Protein AF-A0A822GA31-F1 (afdb_monomer_lite)

Radius of gyration: 14.76 Å; chains: 1; bounding box: 33×26×40 Å

Structure (mmCIF, N/CA/C/O backbone):
data_AF-A0A822GA31-F1
#
_entry.id   AF-A0A822GA31-F1
#
loop_
_atom_site.group_PDB
_atom_site.id
_atom_site.type_symbol
_atom_site.label_atom_id
_atom_site.label_alt_id
_atom_site.label_comp_id
_atom_site.label_asym_id
_atom_site.label_entity_id
_atom_site.label_seq_id
_atom_site.pdbx_PDB_ins_code
_atom_site.Cartn_x
_atom_site.Cartn_y
_atom_site.Cartn_z
_atom_site.occupancy
_atom_site.B_iso_or_equiv
_atom_site.auth_seq_id
_atom_site.auth_comp_id
_atom_site.auth_asym_id
_atom_site.auth_atom_id
_atom_site.pdbx_PDB_model_num
ATOM 1 N N . HIS A 1 1 ? -13.626 19.401 -14.520 1.00 39.59 1 HIS A N 1
ATOM 2 C CA . HIS A 1 1 ? -12.170 19.291 -14.748 1.00 39.59 1 HIS A CA 1
ATOM 3 C C . HIS A 1 1 ? -11.747 17.832 -14.589 1.00 39.59 1 HIS A C 1
ATOM 5 O O . HIS A 1 1 ? -11.598 17.379 -13.466 1.00 39.59 1 HIS A O 1
ATOM 11 N N . HIS A 1 2 ? -11.629 17.074 -15.683 1.00 40.34 2 HIS A N 1
ATOM 12 C CA . HIS A 1 2 ? -11.146 15.684 -15.672 1.00 40.34 2 HIS A CA 1
ATOM 13 C C . HIS A 1 2 ? -9.821 15.631 -16.441 1.00 40.34 2 HIS A C 1
ATOM 15 O O . HIS A 1 2 ? -9.794 15.875 -17.646 1.00 40.34 2 HIS A O 1
ATOM 21 N N . LEU A 1 3 ? -8.720 15.350 -15.744 1.00 45.72 3 LEU A N 1
ATOM 22 C CA . LEU A 1 3 ? -7.402 15.159 -16.352 1.00 45.72 3 LEU A CA 1
ATOM 23 C C . LEU A 1 3 ? -7.286 13.713 -16.845 1.00 45.72 3 LEU A C 1
ATOM 25 O O . LEU A 1 3 ? -6.990 12.802 -16.079 1.00 45.72 3 LEU A O 1
ATOM 29 N N . ARG A 1 4 ? -7.535 13.501 -18.141 1.00 44.59 4 ARG A N 1
ATOM 30 C CA . ARG A 1 4 ? -7.270 12.230 -18.825 1.00 44.59 4 ARG A CA 1
ATOM 31 C C . ARG A 1 4 ? -5.842 12.261 -19.371 1.00 44.59 4 ARG A C 1
ATOM 33 O O . ARG A 1 4 ? -5.589 12.895 -20.392 1.00 44.59 4 ARG A O 1
ATOM 40 N N . ILE A 1 5 ? -4.915 11.579 -18.705 1.00 56.34 5 ILE A N 1
ATOM 41 C CA . ILE A 1 5 ? -3.545 11.417 -19.203 1.00 56.34 5 ILE A CA 1
ATOM 42 C C . ILE A 1 5 ? -3.538 10.247 -20.196 1.00 56.34 5 ILE A C 1
ATOM 44 O O . ILE A 1 5 ? -3.693 9.091 -19.815 1.00 56.34 5 ILE A O 1
ATOM 48 N N . GLN A 1 6 ? -3.407 10.562 -21.485 1.00 52.19 6 GLN A N 1
ATOM 49 C CA . GLN A 1 6 ? -3.182 9.592 -22.559 1.00 52.19 6 GLN A CA 1
ATOM 50 C C . GLN A 1 6 ? -1.678 9.547 -22.849 1.00 52.19 6 GLN A C 1
ATOM 52 O O . GLN A 1 6 ? -1.107 10.534 -23.309 1.00 52.19 6 GLN A O 1
ATOM 57 N N . PHE A 1 7 ? -1.027 8.420 -22.552 1.00 48.44 7 PHE A N 1
ATOM 58 C CA . PHE A 1 7 ? 0.384 8.216 -22.875 1.00 48.44 7 PHE A CA 1
ATOM 59 C C . PHE A 1 7 ? 0.520 7.746 -24.326 1.00 48.44 7 PHE A C 1
ATOM 61 O O . PHE A 1 7 ? -0.022 6.711 -24.710 1.00 48.44 7 PHE A O 1
ATOM 68 N N . TYR A 1 8 ? 1.233 8.540 -25.124 1.00 45.47 8 TYR A N 1
ATOM 69 C CA . TYR A 1 8 ? 1.529 8.282 -26.529 1.00 45.47 8 TYR A CA 1
ATOM 70 C C . TYR A 1 8 ? 2.302 6.969 -26.709 1.00 45.47 8 TYR A C 1
ATOM 72 O O . TYR A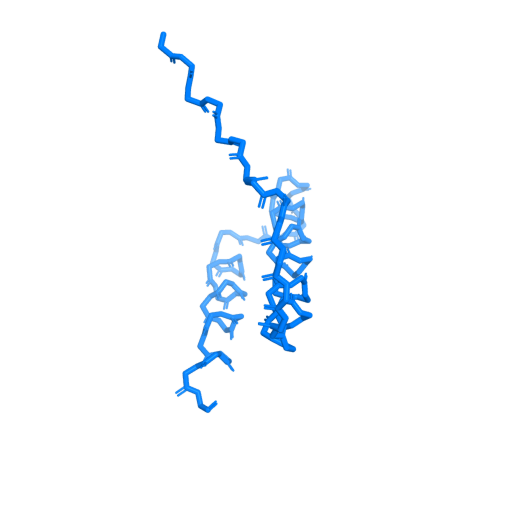 1 8 ? 3.389 6.784 -26.161 1.00 45.47 8 TYR A O 1
ATOM 80 N N . ALA A 1 9 ? 1.739 6.079 -27.526 1.00 53.16 9 ALA A N 1
ATOM 81 C CA . ALA A 1 9 ? 2.432 4.942 -28.106 1.00 53.16 9 ALA A CA 1
ATOM 82 C C . ALA A 1 9 ? 3.291 5.434 -29.279 1.00 53.16 9 ALA A C 1
ATOM 84 O O . ALA A 1 9 ? 2.763 5.925 -30.275 1.00 53.16 9 ALA A O 1
ATOM 85 N N . GLY A 1 10 ? 4.612 5.309 -29.173 1.00 45.00 10 GLY A N 1
ATOM 86 C CA . GLY A 1 10 ? 5.503 5.612 -30.286 1.00 45.00 10 GLY A CA 1
ATOM 87 C C . GLY A 1 10 ? 6.978 5.557 -29.914 1.00 45.00 10 GLY A C 1
ATOM 88 O O . GLY A 1 10 ? 7.449 6.377 -29.140 1.00 45.00 10 GLY A O 1
ATOM 89 N N . LEU A 1 11 ? 7.685 4.627 -30.563 1.00 46.12 11 LEU A N 1
ATOM 90 C CA . LEU A 1 11 ? 9.123 4.658 -30.851 1.00 46.12 11 LEU A CA 1
ATOM 91 C C . LEU A 1 11 ? 10.092 4.339 -29.696 1.00 46.12 11 LEU A C 1
ATOM 93 O O . LEU A 1 11 ? 10.572 5.214 -28.990 1.00 46.12 11 LEU A 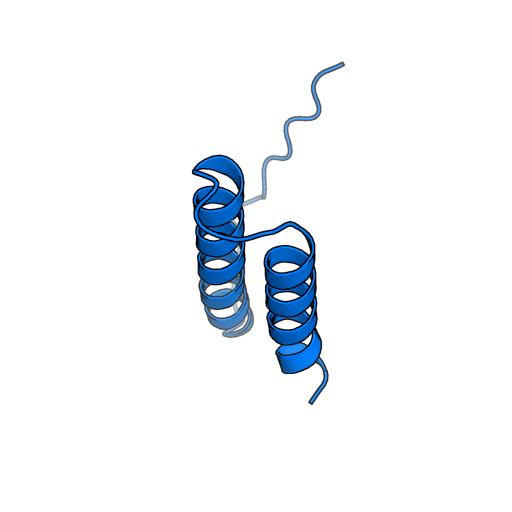O 1
ATOM 97 N N . GLY A 1 12 ? 10.480 3.058 -29.646 1.00 52.22 12 GLY A N 1
ATOM 98 C CA . GLY A 1 12 ? 11.887 2.651 -29.562 1.00 52.22 12 GLY A CA 1
ATOM 99 C C . GLY A 1 12 ? 12.609 2.806 -28.219 1.00 52.22 12 GLY A C 1
ATOM 100 O O . GLY A 1 12 ? 12.792 3.897 -27.705 1.00 52.22 12 GLY A O 1
ATOM 101 N N . VAL A 1 13 ? 13.144 1.676 -27.739 1.00 48.03 13 VAL A N 1
ATOM 102 C CA . VAL A 1 13 ? 14.133 1.499 -26.657 1.00 48.03 13 VAL A CA 1
ATOM 103 C C . VAL A 1 13 ? 13.772 2.037 -25.270 1.00 48.03 13 VAL A C 1
ATOM 105 O O . VAL A 1 13 ? 13.939 3.216 -24.980 1.00 48.03 13 VAL A O 1
ATOM 108 N N . ARG A 1 14 ? 13.479 1.114 -24.334 1.00 44.94 14 ARG A N 1
ATOM 109 C CA . ARG A 1 14 ? 14.191 1.035 -23.039 1.00 44.94 14 ARG A CA 1
ATOM 110 C C . ARG A 1 14 ? 13.717 -0.157 -22.182 1.00 44.94 14 ARG A C 1
ATOM 112 O O . ARG A 1 14 ? 12.552 -0.175 -2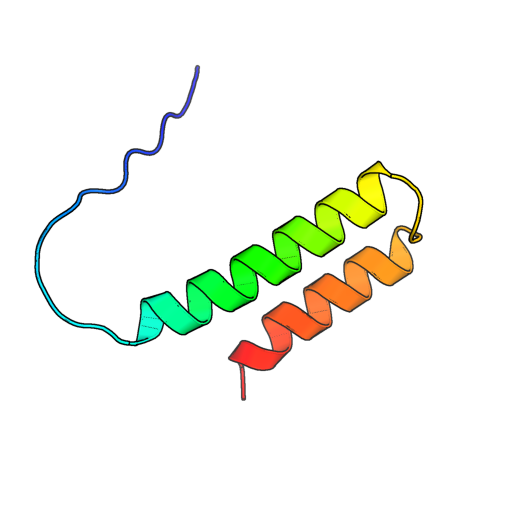1.788 1.00 44.94 14 ARG A O 1
ATOM 119 N N . PRO A 1 15 ? 14.610 -1.050 -21.708 1.00 46.59 15 PRO A N 1
ATOM 120 C CA . PRO A 1 15 ? 14.298 -2.060 -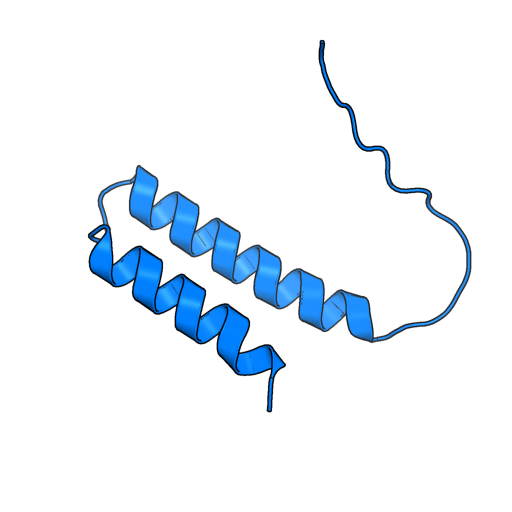20.676 1.00 46.59 15 PRO A CA 1
ATOM 121 C C . PRO A 1 15 ? 13.909 -1.460 -19.301 1.00 46.59 15 PRO A C 1
ATOM 123 O O . PRO A 1 15 ? 13.746 -2.170 -18.313 1.00 46.59 15 PRO A O 1
ATOM 126 N N . LYS A 1 16 ? 13.725 -0.135 -19.228 1.00 44.91 16 LYS A N 1
ATOM 127 C CA . LYS A 1 16 ? 13.269 0.621 -18.060 1.00 44.91 16 LYS A CA 1
ATOM 128 C C . LYS A 1 16 ? 11.783 0.372 -17.755 1.00 44.91 16 LYS A C 1
ATOM 130 O O . LYS A 1 16 ? 11.425 0.381 -16.586 1.00 44.91 16 LYS A O 1
ATOM 135 N N . GLN A 1 17 ? 10.956 0.067 -18.764 1.00 49.12 17 GLN A N 1
ATOM 136 C CA . GLN A 1 17 ? 9.510 -0.160 -18.594 1.00 49.12 17 GLN A CA 1
ATOM 137 C C . GLN A 1 17 ? 9.183 -1.445 -17.817 1.00 49.12 17 GLN A C 1
ATOM 139 O O . GLN A 1 17 ? 8.266 -1.441 -17.007 1.00 49.12 17 GLN A O 1
ATOM 144 N N . ALA A 1 18 ? 9.957 -2.524 -17.972 1.00 51.53 18 ALA A N 1
ATOM 145 C CA . ALA A 1 18 ? 9.714 -3.771 -17.237 1.00 51.53 18 ALA A CA 1
ATOM 146 C C . ALA A 1 18 ? 9.917 -3.610 -15.715 1.00 51.53 18 ALA A C 1
ATOM 148 O O . ALA A 1 18 ? 9.129 -4.127 -14.921 1.00 51.53 18 ALA A O 1
ATOM 149 N N . LYS A 1 19 ? 10.931 -2.829 -15.304 1.00 52.75 19 LYS A N 1
ATOM 150 C CA . LYS A 1 19 ? 11.146 -2.443 -13.897 1.00 52.75 19 LYS A CA 1
ATOM 151 C C . LYS A 1 19 ? 9.997 -1.575 -13.376 1.00 52.75 19 LYS A C 1
ATOM 153 O O . LYS A 1 19 ? 9.564 -1.774 -12.246 1.00 52.75 19 LYS A O 1
ATOM 158 N N . THR A 1 20 ? 9.476 -0.665 -14.201 1.00 62.16 20 THR A N 1
ATOM 159 C CA . THR A 1 20 ? 8.312 0.162 -13.852 1.00 62.16 20 THR A CA 1
ATOM 160 C C . THR A 1 20 ? 7.040 -0.677 -13.699 1.00 62.16 20 THR A C 1
ATOM 162 O O . THR A 1 20 ? 6.320 -0.484 -12.730 1.00 62.16 20 THR A O 1
ATOM 165 N N . ILE A 1 21 ? 6.803 -1.669 -14.569 1.00 73.69 21 ILE A N 1
ATOM 166 C CA . ILE A 1 21 ? 5.635 -2.567 -14.491 1.00 73.69 21 ILE A CA 1
ATOM 167 C C . ILE A 1 21 ? 5.676 -3.427 -13.222 1.00 73.69 21 ILE A C 1
ATOM 169 O O . ILE A 1 21 ? 4.663 -3.568 -12.543 1.00 73.69 21 ILE A O 1
ATOM 173 N N . ALA A 1 22 ? 6.833 -3.997 -12.873 1.00 78.81 22 ALA A N 1
ATOM 174 C CA . ALA A 1 22 ? 6.960 -4.820 -11.668 1.00 78.81 22 ALA A CA 1
ATOM 175 C C . ALA A 1 22 ? 6.732 -4.013 -10.377 1.00 78.81 22 ALA A C 1
ATOM 177 O O . ALA A 1 22 ? 6.198 -4.536 -9.399 1.00 78.81 22 ALA A O 1
ATOM 178 N N . ILE A 1 23 ? 7.134 -2.742 -10.382 1.00 80.81 23 ILE A N 1
ATOM 179 C CA . ILE A 1 23 ? 6.942 -1.830 -9.253 1.00 80.81 23 ILE A CA 1
ATOM 180 C C . ILE A 1 23 ? 5.492 -1.366 -9.182 1.00 80.81 23 ILE A C 1
ATOM 182 O O . ILE A 1 23 ? 4.916 -1.407 -8.100 1.00 80.81 23 ILE A O 1
ATOM 186 N N . GLN A 1 24 ? 4.881 -1.050 -10.324 1.00 81.81 24 GLN A N 1
ATOM 187 C CA . GLN A 1 24 ? 3.463 -0.720 -10.391 1.00 81.81 24 GLN A CA 1
ATOM 188 C C . GLN A 1 24 ? 2.603 -1.864 -9.845 1.00 81.81 24 GLN A C 1
ATOM 190 O O . GLN A 1 24 ? 1.824 -1.643 -8.933 1.00 81.81 24 GLN A O 1
ATOM 195 N N . ARG A 1 25 ? 2.853 -3.113 -10.267 1.00 86.50 25 ARG A N 1
ATOM 196 C CA . ARG A 1 25 ? 2.125 -4.283 -9.739 1.00 86.50 25 ARG A CA 1
ATOM 197 C C . ARG A 1 25 ? 2.266 -4.463 -8.226 1.00 86.50 25 ARG A C 1
ATOM 199 O O . ARG A 1 25 ? 1.349 -4.963 -7.583 1.00 86.50 25 ARG A O 1
ATOM 206 N N . ARG A 1 26 ? 3.424 -4.115 -7.654 1.00 86.75 26 ARG A N 1
ATOM 207 C CA . ARG A 1 26 ? 3.627 -4.164 -6.197 1.00 86.75 26 ARG A CA 1
ATOM 208 C C . ARG A 1 26 ? 2.840 -3.075 -5.482 1.00 86.75 26 ARG A C 1
ATOM 210 O O . ARG A 1 26 ? 2.280 -3.363 -4.433 1.00 86.75 26 ARG A O 1
ATOM 217 N N . ILE A 1 27 ? 2.800 -1.870 -6.046 1.00 85.81 27 ILE A N 1
ATOM 218 C CA . ILE A 1 27 ? 1.997 -0.761 -5.521 1.00 85.81 27 ILE A CA 1
ATOM 219 C C . ILE A 1 27 ? 0.510 -1.128 -5.587 1.00 85.81 27 ILE A C 1
ATOM 221 O O . ILE A 1 27 ? -0.145 -1.100 -4.555 1.00 85.81 27 ILE A O 1
ATOM 225 N N . ASP A 1 28 ? 0.025 -1.618 -6.732 1.00 88.94 28 ASP A N 1
ATOM 226 C CA . ASP A 1 28 ? -1.377 -2.027 -6.902 1.00 88.94 28 ASP A CA 1
ATOM 227 C C . ASP A 1 28 ? -1.783 -3.120 -5.891 1.00 88.94 28 ASP A C 1
ATOM 229 O O . ASP A 1 28 ? -2.883 -3.106 -5.343 1.00 88.94 28 ASP A O 1
ATOM 233 N N . ASN A 1 29 ? -0.884 -4.070 -5.597 1.00 91.62 29 ASN A N 1
ATOM 234 C CA . ASN A 1 29 ? -1.142 -5.103 -4.591 1.00 91.62 29 ASN A CA 1
ATOM 235 C C . ASN A 1 29 ? -1.184 -4.546 -3.160 1.00 91.62 29 ASN A C 1
ATOM 237 O O . ASN A 1 29 ? -2.002 -4.997 -2.359 1.00 91.62 29 ASN A O 1
ATOM 241 N N . LEU A 1 30 ? -0.309 -3.593 -2.829 1.00 90.62 30 LEU A N 1
ATOM 242 C CA . LEU A 1 30 ? -0.322 -2.924 -1.527 1.00 90.62 30 LEU A CA 1
ATOM 243 C C . LEU A 1 30 ? -1.594 -2.092 -1.352 1.00 90.62 30 LEU A C 1
ATOM 245 O O . LEU A 1 30 ? -2.206 -2.170 -0.290 1.00 90.62 30 LEU A O 1
ATOM 249 N N . ASP A 1 31 ? -2.014 -1.374 -2.395 1.00 89.56 31 ASP A N 1
ATOM 250 C CA . ASP A 1 31 ? -3.261 -0.605 -2.408 1.00 89.56 31 ASP A CA 1
ATOM 251 C C . ASP A 1 31 ? -4.450 -1.522 -2.143 1.00 89.56 31 ASP A C 1
ATOM 253 O O . ASP A 1 31 ? -5.235 -1.267 -1.232 1.00 89.56 31 ASP A O 1
ATOM 257 N N . GLN A 1 32 ? -4.550 -2.634 -2.877 1.00 91.19 32 GLN A N 1
ATOM 258 C CA . GLN A 1 32 ? -5.654 -3.572 -2.697 1.00 91.19 32 GLN A CA 1
ATOM 259 C C . GLN A 1 32 ? -5.687 -4.138 -1.270 1.00 91.19 32 GLN A C 1
ATOM 261 O O . GLN A 1 32 ? -6.733 -4.143 -0.634 1.00 91.19 32 GLN A O 1
ATOM 266 N N . ARG A 1 33 ? -4.535 -4.547 -0.723 1.00 91.25 33 ARG A N 1
ATOM 267 C CA . ARG A 1 33 ? -4.457 -5.081 0.647 1.00 91.25 33 ARG A CA 1
ATOM 268 C C . ARG A 1 33 ? -4.801 -4.042 1.711 1.00 91.25 33 ARG A C 1
ATOM 270 O O . ARG A 1 33 ? -5.335 -4.412 2.754 1.00 91.25 33 ARG A O 1
ATOM 277 N N . TYR A 1 34 ? -4.480 -2.775 1.469 1.00 92.00 34 TYR A N 1
ATOM 278 C CA . TYR A 1 34 ? -4.856 -1.679 2.352 1.00 92.00 34 TYR A CA 1
ATOM 279 C C . TYR A 1 34 ? -6.367 -1.410 2.298 1.00 92.00 34 TYR A C 1
ATOM 281 O O . TYR A 1 34 ? -7.002 -1.319 3.346 1.00 92.00 34 TYR A O 1
ATOM 289 N N . TYR A 1 35 ? -6.962 -1.367 1.100 1.00 90.19 35 TYR A N 1
ATOM 290 C CA . TYR A 1 35 ? -8.412 -1.208 0.929 1.00 90.19 35 TYR A CA 1
ATOM 291 C C . TYR A 1 35 ? -9.218 -2.388 1.482 1.00 90.19 35 TYR A C 1
ATOM 293 O O . TYR A 1 35 ? -10.276 -2.173 2.070 1.00 90.19 35 TYR A O 1
ATOM 301 N N . ASP A 1 36 ? -8.696 -3.608 1.360 1.00 94.81 36 ASP A N 1
ATOM 302 C CA . ASP A 1 36 ? -9.291 -4.815 1.944 1.00 94.81 36 ASP A CA 1
ATOM 303 C C . ASP A 1 36 ? -9.109 -4.882 3.476 1.00 94.81 36 ASP A C 1
ATOM 305 O O . ASP A 1 36 ? -9.606 -5.807 4.119 1.00 94.81 36 ASP A O 1
ATOM 309 N N . GLY A 1 37 ? -8.377 -3.936 4.082 1.00 92.44 37 GLY A N 1
ATOM 310 C CA . GLY A 1 37 ? -8.099 -3.908 5.522 1.00 92.44 37 GLY A CA 1
ATOM 311 C C . GLY A 1 37 ? -7.177 -5.033 6.006 1.00 92.44 37 GLY A C 1
ATOM 312 O O . GLY A 1 37 ? -7.105 -5.300 7.203 1.00 92.44 37 GLY A O 1
ATOM 313 N N . VAL A 1 38 ? -6.472 -5.704 5.089 1.00 95.06 38 VAL A N 1
ATOM 314 C CA . VAL A 1 38 ? -5.558 -6.825 5.378 1.00 95.06 38 VAL A CA 1
ATOM 315 C C . VAL A 1 38 ? -4.260 -6.340 6.025 1.00 95.06 38 VAL A C 1
ATOM 317 O O . VAL A 1 38 ? -3.602 -7.106 6.728 1.00 95.06 38 VAL A O 1
ATOM 320 N N . ILE A 1 39 ? -3.865 -5.094 5.760 1.00 92.19 39 ILE A N 1
ATOM 321 C CA . ILE A 1 39 ? -2.670 -4.460 6.327 1.00 92.19 39 ILE A CA 1
ATOM 322 C C . ILE A 1 39 ? -3.015 -3.091 6.905 1.00 92.19 39 ILE A C 1
ATOM 324 O O . ILE A 1 39 ? -3.890 -2.386 6.400 1.00 92.19 39 ILE A O 1
ATOM 328 N N . SER A 1 40 ? -2.296 -2.698 7.951 1.00 93.38 40 SER A N 1
ATOM 329 C CA . SER A 1 40 ? -2.427 -1.376 8.562 1.00 93.38 40 SER A CA 1
ATOM 330 C C . SER A 1 40 ? -1.788 -0.272 7.707 1.00 93.38 40 SER A C 1
ATOM 332 O O . SER A 1 40 ? -0.934 -0.521 6.853 1.00 93.38 40 SER A O 1
ATOM 334 N N . THR A 1 41 ? -2.152 0.987 7.970 1.00 89.31 41 THR A N 1
ATOM 335 C CA . THR A 1 41 ? -1.560 2.154 7.292 1.00 89.31 41 THR A CA 1
ATOM 336 C C . THR A 1 41 ? -0.034 2.205 7.442 1.00 89.31 41 THR A C 1
ATOM 338 O O . THR A 1 41 ? 0.653 2.592 6.501 1.00 89.31 41 THR A O 1
ATOM 341 N N . MET A 1 42 ? 0.517 1.787 8.591 1.00 91.06 42 MET A N 1
ATOM 342 C CA . MET A 1 42 ? 1.973 1.726 8.795 1.00 91.06 42 MET A CA 1
ATOM 343 C C . MET A 1 42 ? 2.631 0.688 7.881 1.00 91.06 42 MET A C 1
ATOM 345 O O . MET A 1 42 ? 3.595 1.007 7.192 1.00 91.06 42 MET A O 1
ATOM 349 N N . GLU A 1 43 ? 2.068 -0.518 7.796 1.00 88.69 43 GLU A N 1
ATOM 350 C CA . GLU A 1 43 ? 2.579 -1.581 6.918 1.00 88.69 43 GLU A CA 1
ATOM 351 C C . GLU A 1 43 ? 2.486 -1.211 5.433 1.00 88.69 43 GLU A C 1
ATOM 353 O O . GLU A 1 43 ? 3.368 -1.548 4.638 1.00 88.69 43 GLU A O 1
ATOM 358 N N . TYR A 1 44 ? 1.434 -0.486 5.053 1.00 89.56 44 TYR A N 1
ATOM 359 C CA . TYR A 1 44 ? 1.276 0.048 3.707 1.00 89.56 44 TYR A CA 1
ATOM 360 C C . TYR A 1 44 ? 2.379 1.065 3.363 1.00 89.56 44 TYR A C 1
ATOM 362 O O . TYR A 1 44 ? 3.047 0.934 2.332 1.00 89.56 44 TYR A O 1
ATOM 370 N N . LEU A 1 45 ? 2.628 2.039 4.246 1.00 88.06 45 LEU A N 1
ATOM 371 C CA . LEU A 1 45 ? 3.665 3.060 4.055 1.00 88.06 45 LEU A CA 1
ATOM 372 C C . LEU A 1 45 ? 5.078 2.458 4.021 1.00 88.06 45 LEU A C 1
ATOM 374 O O . LEU A 1 45 ? 5.888 2.850 3.173 1.00 88.06 45 LEU A O 1
ATOM 378 N N . ASP A 1 46 ? 5.360 1.467 4.868 1.00 90.94 46 ASP A N 1
ATOM 379 C CA . ASP A 1 46 ? 6.627 0.728 4.849 1.00 90.94 46 ASP A CA 1
ATOM 380 C C . ASP A 1 46 ? 6.806 -0.056 3.541 1.00 90.94 46 ASP A C 1
ATOM 382 O O . ASP A 1 46 ? 7.876 -0.016 2.920 1.00 90.94 46 ASP A O 1
ATOM 386 N N . GLY A 1 47 ? 5.747 -0.717 3.064 1.00 88.56 47 GLY A N 1
ATOM 387 C CA . GLY A 1 47 ? 5.743 -1.443 1.794 1.00 88.56 47 GLY A CA 1
ATOM 388 C C . GLY A 1 47 ? 6.002 -0.538 0.587 1.00 88.56 47 GLY A C 1
ATOM 389 O O . GLY A 1 47 ? 6.786 -0.896 -0.306 1.00 88.56 47 GLY A O 1
ATOM 390 N N . LEU A 1 48 ? 5.400 0.655 0.574 1.00 87.25 48 LEU A N 1
ATOM 391 C CA . LEU A 1 48 ? 5.664 1.675 -0.437 1.00 87.25 48 LEU A CA 1
ATOM 392 C C . LEU A 1 48 ? 7.114 2.154 -0.359 1.00 87.25 48 LEU A C 1
ATOM 394 O O . LEU A 1 48 ? 7.831 2.067 -1.357 1.00 87.25 48 LEU A O 1
ATOM 398 N N . SER A 1 49 ? 7.573 2.580 0.822 1.00 85.31 49 SER A N 1
ATOM 399 C CA . SER A 1 49 ? 8.936 3.077 1.053 1.00 85.31 49 SER A CA 1
ATOM 400 C C . SER A 1 49 ? 9.994 2.074 0.589 1.00 85.31 49 SER A C 1
ATOM 402 O O . SER A 1 49 ? 10.886 2.423 -0.189 1.00 85.31 49 SER A O 1
ATOM 404 N N . TYR A 1 50 ? 9.841 0.794 0.946 1.00 84.94 50 TYR A N 1
ATOM 405 C CA . TYR A 1 50 ? 10.720 -0.284 0.491 1.00 84.94 50 TYR A CA 1
ATOM 406 C C . TYR A 1 50 ? 10.705 -0.448 -1.036 1.00 84.94 50 TYR A C 1
ATOM 408 O O . TYR A 1 50 ? 11.754 -0.611 -1.670 1.00 84.94 50 TYR A O 1
ATOM 416 N N . THR A 1 51 ? 9.520 -0.384 -1.647 1.00 81.69 51 THR A N 1
ATOM 417 C CA . THR A 1 51 ? 9.340 -0.550 -3.094 1.00 81.69 51 THR A CA 1
ATOM 418 C C . THR A 1 51 ? 9.996 0.586 -3.886 1.00 81.69 51 THR A C 1
ATOM 420 O O . THR A 1 51 ? 10.626 0.318 -4.915 1.00 81.69 51 THR A O 1
ATOM 423 N N . VAL A 1 52 ? 9.931 1.831 -3.398 1.00 72.00 52 VAL A N 1
ATOM 424 C CA . VAL A 1 52 ? 10.585 2.982 -4.050 1.00 72.00 52 VAL A CA 1
ATOM 425 C C . VAL A 1 52 ? 12.086 3.042 -3.735 1.00 72.00 52 VAL A C 1
ATOM 427 O O . VAL A 1 52 ? 12.890 3.329 -4.623 1.00 72.00 52 VAL A O 1
ATOM 430 N N . ALA A 1 53 ? 12.502 2.707 -2.508 1.00 71.94 53 ALA A N 1
ATOM 431 C CA . ALA A 1 53 ? 13.911 2.689 -2.101 1.00 71.94 53 ALA A CA 1
ATOM 432 C C . ALA A 1 53 ? 14.741 1.670 -2.898 1.00 71.94 53 ALA A C 1
ATOM 434 O O . ALA A 1 53 ? 15.908 1.926 -3.204 1.00 71.94 53 ALA A O 1
ATOM 435 N N . LYS A 1 54 ? 14.129 0.558 -3.331 1.00 60.22 54 LYS A N 1
ATOM 436 C CA . LYS A 1 54 ? 14.766 -0.435 -4.213 1.00 60.22 54 LYS A CA 1
ATOM 437 C C . LYS A 1 54 ? 15.157 0.115 -5.594 1.00 60.22 54 LYS A C 1
ATOM 439 O O . LYS A 1 54 ? 15.894 -0.555 -6.311 1.00 60.22 54 LYS A O 1
ATOM 444 N N . GLN A 1 55 ? 14.679 1.303 -5.982 1.00 56.19 55 GLN A N 1
ATOM 445 C CA . GLN A 1 55 ? 15.091 1.971 -7.222 1.00 56.19 55 GLN A CA 1
ATOM 446 C C . GLN A 1 55 ? 16.349 2.841 -7.077 1.00 56.19 55 GLN A C 1
ATOM 448 O O . GLN A 1 55 ? 16.939 3.189 -8.097 1.00 56.19 55 GLN A O 1
ATOM 453 N N . LYS A 1 56 ? 16.742 3.223 -5.851 1.00 52.34 56 LYS A N 1
ATOM 454 C CA . LYS A 1 56 ? 17.852 4.165 -5.592 1.00 52.34 56 LYS A CA 1
ATOM 455 C C . LYS A 1 56 ? 19.215 3.498 -5.337 1.00 52.34 56 LYS A C 1
ATOM 457 O O . LYS A 1 56 ? 20.173 4.216 -5.067 1.00 52.34 56 LYS A O 1
ATOM 462 N N . LYS A 1 57 ? 19.307 2.168 -5.411 1.00 46.81 57 LYS A N 1
ATOM 463 C CA . LYS A 1 57 ? 20.574 1.420 -5.366 1.00 46.81 57 LYS A CA 1
ATOM 464 C C . LYS A 1 57 ? 20.936 0.875 -6.740 1.00 46.81 57 LYS A C 1
ATOM 466 O O . LYS A 1 57 ? 20.006 0.430 -7.454 1.00 46.81 57 LYS A O 1
#

Organism: NCBI:txid392032

Sequence (57 aa):
HHLRIQFYAGLGVRPKQAKTIAIQRRIDNLDQRYYDGVISTMEYLDGLSYTVAKQKK

pLDDT: mean 71.25, std 19.55, range [39.59, 95.06]

Foldseek 3Di:
DDDDDDDDDDDDDDPVVVLVVVLVVQLVVLVVCVVVVVDDPVVSVVSNCVSVVVVVD

Secondary structure (DSSP, 8-state):
--------------THHHHHHHHHHHHHHHHHHHHTTSS-HHHHHHHHHHHHHTT--

=== Feature glossary ===
A reading guide for the features in this record.

Start from the sequence.

  · This is the polypeptide sequence — one letter per residue, N-terminus first. Length ranges from a few dozen residues for small domains to over a thousand for large multi-domain proteins.

Fold it, and you get atomic coordinates and the backbone conformation that goes with them.

  · Structure coordinates are given as an mmCIF _atom_site loop: one row per atom with element, residue name, chain id, sequence number, and x/y/z position in Å. Only the four main-chain atoms per residue are included here; side chains are omitted to keep the record compact.

  · Backbone dihedral angles. Every residue except chain termini has a φ (preceding-C → N → Cα → C) and a ψ (N → Cα → C → next-N). They are reported in degrees following the IUPAC sign convention. Secondary structure is essentially a statement about which (φ, ψ) basin each residue occupies.

  · The SS8 string is DSSP's per-residue secondary-structure call. α-helix (H) means an i→i+4 H-bond ladder; β-strand (E) means the residue participates in a β-sheet; 3₁₀ (G) and π (I) are tighter and wider helices; T/S are turns/bends; '-' is loop.

  · SS3 is a coarse helix/strand/coil call (letters a/b/c) made by the P-SEA algorithm from inter-Cα distances and dihedrals. It is less detailed than DSSP but needs only Cα positions.

Summarize the fold with a handful of shape descriptors and a per-residue structural alphabet.

  · Radius of gyration (Rg) is the root-mean-square distance of Cα atoms from their centroid — a single number for overall size and compactness. A globular domain of N residues has Rg ≈ 2.2·N^0.38 Å; an extended or disordered chain has a much larger Rg. The Cα contact count is the number of residue pairs whose Cα atoms are within 8 Å and are more than four positions apart in sequence — a standard proxy for tertiary packing density. The bounding box is the smallest axis-aligned box enclosing all Cα atoms.

  · The Foldseek 3Di string encodes local tertiary geometry as a 20-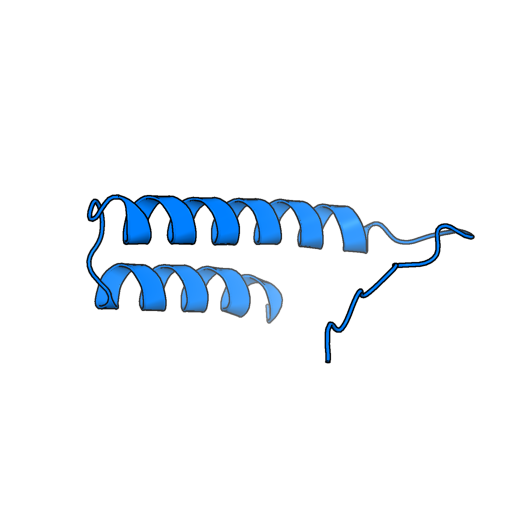letter alphabet — one character per residue — derived from the relative positions of nearby Cα atoms. Unlike the amino-acid sequence, 3Di is a direct function of the 3D structure, so two proteins with the same fold have similar 3Di strings even at low sequence identity.

  · Solvent-accessible surface area (SASA) is the area in Å² traced out by the centre of a 1.4 Å probe sphere (a water molecule) rolled over the protein's van der Waals surface (Shrake–Rupley / Lee–Richards construction). Buried residues have near-zero SASA; fully exposed residues can exceed 200 Å². The total SASA scales roughly with the number of surface residues.

Ask how reliable the model is.

  · pLDDT (predicted Local Distance Difference Test) is AlphaFold's per-residue confidence score, ranging from 0 to 100. Values above 90 indicate high confidence (typically well-packed cores); 70–90 is confid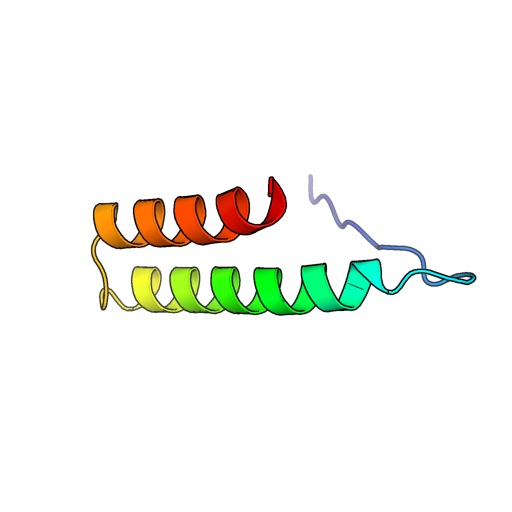ent; 50–70 low confidence; below 50 usually means the region is disordered or the prediction is unreliable there. AlphaFold stores pLDDT in the mmCIF B-factor column.

  · B-factor (Debye–Waller factor) reflects atomic displacement in the crystal lattice. It is an experimental observable (units Å²), not a prediction; low values mean the atom is pinned down, high values mean it moves or is heterogeneous across the crystal.

  · Predicted Aligned Error (PAE) is an AlphaFold confidence matrix: entry (i, j) is the expected error in the position of residue j, in ångströms, when the prediction is superimposed on the true structure at residue i. Low PAE within a block of residues means that block is internally rigid and well-predicted; high PAE between two blocks means their relative placement is uncertain even if each block individually is confident.

Place it in context: what it resembles, what it is annotated as, and how it looks.

  · Nearest PDB neighbors are the top structural matches found by Foldseek when searching this structure against the entire Protein Data Bank. Each hit reports a TM-score (0 to 1; >0.5 almost always implies the same fold) and an E-value. These are *structural* homologs — they may share no detectable sequence similarity.

  · Functional annotations link the protein to curated databases. InterPro entries identify conserved domains and families by matching the sequence against member-database signatures (Pfam, PROSITE, CDD, …). Gene Ontology (GO) terms describe molecular function, biological process, and cellular component in a controlled vocabulary. CATH places the structure in a hierarchical fold classification (Class/Architecture/Topology/Homologous-superfamily). The organism is the source species.

  · Three diagnostic plots accompany the record. The Cα contact map visualizes the tertiary structure as a 2D adjacency matrix (8 Å cutoff, sequence-local contacts suppressed). The Ramachandran plot shows the distribution of backbone (φ, ψ) torsions, with points in the α and β basins reflecting secondary structure content. The PAE plot shows AlphaFold's inter-residue confidence as a color matrix.

  · Six rendered views show the 3D structure from the faces of a cube — i.e. along ±x, ±y, ±z. Rendering representation is drawn randomly per protein from cartoon (secondary-structure ribbons), sticks (backbone bonds), or molecular surface; coloring is either N→C rainbow (blue at the N-terminus through red at the C-terminus) or one color per chain.